Protein AF-A0A2M7ENK8-F1 (afdb_monomer)

Mean predicted aligned error: 13.29 Å

Structure (mmCIF, N/CA/C/O backbone):
data_AF-A0A2M7ENK8-F1
#
_entry.id   AF-A0A2M7ENK8-F1
#
loop_
_atom_site.group_PDB
_atom_site.id
_atom_site.type_symbol
_atom_site.label_atom_id
_atom_site.label_alt_id
_atom_site.label_comp_id
_atom_site.label_asym_id
_atom_site.label_entity_id
_atom_site.label_seq_id
_atom_site.pdbx_PDB_ins_code
_atom_site.Cartn_x
_atom_site.Cartn_y
_atom_site.Cartn_z
_atom_site.occupancy
_atom_site.B_iso_or_equiv
_atom_site.auth_seq_id
_atom_site.auth_comp_id
_atom_site.auth_asym_id
_atom_site.auth_atom_id
_atom_site.pdbx_PDB_model_num
ATOM 1 N N . MET A 1 1 ? 17.738 -0.113 -24.493 1.00 56.66 1 MET A N 1
ATOM 2 C CA . MET A 1 1 ? 18.016 -0.999 -23.338 1.00 56.66 1 MET A CA 1
ATOM 3 C C . MET A 1 1 ? 18.198 -0.232 -22.024 1.00 56.66 1 MET A C 1
ATOM 5 O O . MET A 1 1 ? 17.537 -0.600 -21.067 1.00 56.66 1 MET A O 1
ATOM 9 N N . LEU A 1 2 ? 18.975 0.863 -21.966 1.00 56.16 2 LEU A N 1
ATOM 10 C CA . LEU A 1 2 ? 19.188 1.661 -20.735 1.00 56.16 2 LEU A CA 1
ATOM 11 C C . LEU A 1 2 ? 17.908 2.122 -20.008 1.00 56.16 2 LEU A C 1
ATOM 13 O O . LEU A 1 2 ? 17.824 2.022 -18.791 1.00 56.16 2 LEU A O 1
ATOM 17 N N . ARG A 1 3 ? 16.882 2.565 -20.744 1.00 50.62 3 ARG A N 1
ATOM 18 C CA . ARG A 1 3 ? 15.622 3.058 -20.158 1.00 50.62 3 ARG A CA 1
ATOM 19 C C . ARG A 1 3 ? 14.848 1.995 -19.364 1.00 50.62 3 ARG A C 1
ATOM 21 O O . ARG A 1 3 ? 14.146 2.339 -18.429 1.00 50.62 3 ARG A O 1
ATOM 28 N N . MET A 1 4 ? 14.990 0.717 -19.720 1.00 50.28 4 MET A N 1
ATOM 29 C CA . MET A 1 4 ? 14.330 -0.387 -19.011 1.00 50.28 4 MET A CA 1
ATOM 30 C C . MET A 1 4 ? 15.059 -0.739 -17.712 1.00 50.28 4 MET A C 1
ATOM 32 O O . MET A 1 4 ? 14.409 -1.007 -16.713 1.00 50.28 4 MET A O 1
ATOM 36 N N . ALA A 1 5 ? 16.394 -0.679 -17.695 1.00 57.97 5 ALA A N 1
ATOM 37 C CA . ALA A 1 5 ? 17.185 -0.951 -16.493 1.00 57.97 5 ALA A CA 1
ATOM 38 C C . ALA A 1 5 ? 16.967 0.104 -15.393 1.00 57.97 5 ALA A C 1
ATOM 40 O O . ALA A 1 5 ? 16.882 -0.252 -14.222 1.00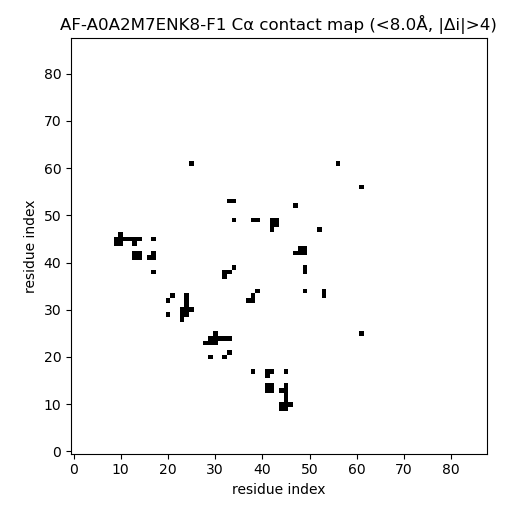 57.97 5 ALA A O 1
ATOM 41 N N . VAL A 1 6 ? 16.810 1.381 -15.769 1.00 62.53 6 VAL A N 1
ATOM 42 C CA . VAL A 1 6 ? 16.481 2.466 -14.824 1.00 62.53 6 VAL A CA 1
ATOM 43 C C . VAL A 1 6 ? 15.107 2.240 -14.189 1.00 62.53 6 VAL A C 1
ATOM 45 O O . VAL A 1 6 ? 14.994 2.248 -12.970 1.00 62.53 6 VAL A O 1
ATOM 48 N N . LEU A 1 7 ? 14.092 1.915 -14.998 1.00 61.31 7 LEU A N 1
ATOM 49 C CA . LEU A 1 7 ? 12.740 1.625 -14.503 1.00 61.31 7 LEU A CA 1
ATOM 50 C C . LEU A 1 7 ? 12.681 0.362 -13.624 1.00 61.31 7 LEU A C 1
ATOM 52 O O . LEU A 1 7 ? 11.863 0.284 -12.711 1.00 61.31 7 LEU A O 1
ATOM 56 N N . VAL A 1 8 ? 13.538 -0.632 -13.882 1.00 64.12 8 VAL A N 1
ATOM 57 C CA . VAL A 1 8 ? 13.677 -1.827 -13.030 1.00 64.12 8 VAL A CA 1
ATOM 58 C C . VAL A 1 8 ? 14.334 -1.476 -11.691 1.00 64.12 8 VAL A C 1
ATOM 60 O O . VAL A 1 8 ? 13.882 -1.960 -10.656 1.00 64.12 8 VAL A O 1
ATOM 63 N N . GLY A 1 9 ? 15.353 -0.611 -11.694 1.00 73.88 9 GLY A N 1
ATOM 64 C CA . GLY A 1 9 ? 16.004 -0.134 -10.471 1.00 73.88 9 GLY A CA 1
ATOM 65 C C . GLY A 1 9 ? 15.074 0.703 -9.590 1.00 73.88 9 GLY A C 1
ATOM 66 O O . GLY A 1 9 ? 15.000 0.473 -8.388 1.00 73.88 9 GLY A O 1
ATOM 67 N N . GLU A 1 10 ? 14.308 1.617 -10.188 1.00 80.00 10 GLU A N 1
ATOM 68 C CA . GLU A 1 10 ? 13.336 2.447 -9.465 1.00 80.00 10 GLU A CA 1
ATOM 69 C C . GLU A 1 10 ? 12.233 1.597 -8.827 1.00 80.00 10 GLU A C 1
ATOM 71 O O . GLU A 1 10 ? 11.973 1.729 -7.633 1.00 80.00 10 GLU A O 1
ATOM 76 N N . LYS A 1 11 ? 11.640 0.653 -9.572 1.00 86.00 11 LYS A N 1
ATOM 77 C CA . LYS A 1 11 ? 10.639 -0.270 -9.012 1.00 86.00 11 LYS A CA 1
ATOM 78 C C . LYS A 1 11 ? 11.186 -1.110 -7.860 1.00 86.00 11 LYS A C 1
ATOM 80 O O . LYS A 1 11 ? 10.461 -1.364 -6.906 1.00 86.00 11 LYS A O 1
ATOM 85 N N . ALA A 1 12 ? 12.448 -1.535 -7.932 1.00 86.50 12 ALA A N 1
ATOM 86 C CA . ALA A 1 12 ? 13.074 -2.308 -6.862 1.00 86.50 12 ALA A CA 1
ATOM 87 C C . ALA A 1 12 ? 13.234 -1.489 -5.571 1.00 86.50 12 ALA A C 1
ATOM 89 O O . ALA A 1 12 ? 13.002 -2.018 -4.486 1.00 86.50 12 ALA A O 1
ATOM 90 N N . ILE A 1 13 ? 13.576 -0.201 -5.684 1.00 89.50 13 ILE A N 1
ATOM 91 C CA . ILE A 1 13 ? 13.666 0.711 -4.533 1.00 89.50 13 ILE A CA 1
ATOM 92 C C . ILE A 1 13 ? 12.293 0.871 -3.882 1.00 89.50 13 ILE A C 1
ATOM 94 O O . ILE A 1 13 ? 12.162 0.675 -2.677 1.00 89.50 13 ILE A O 1
ATOM 98 N N . TRP A 1 14 ? 11.257 1.143 -4.676 1.00 90.81 14 TRP A N 1
ATOM 99 C CA . TRP A 1 14 ? 9.896 1.280 -4.154 1.00 90.81 14 TRP A CA 1
ATOM 100 C C . TRP A 1 14 ? 9.330 -0.034 -3.610 1.00 90.81 14 TRP A C 1
ATOM 102 O O . TRP A 1 14 ? 8.571 -0.025 -2.648 1.00 90.81 14 TRP A O 1
ATOM 112 N N . GLY A 1 15 ? 9.742 -1.179 -4.159 1.00 89.56 15 GLY A N 1
ATOM 113 C CA . GLY A 1 15 ? 9.440 -2.488 -3.585 1.00 89.56 15 GLY A CA 1
ATOM 114 C C . GLY A 1 15 ? 10.099 -2.709 -2.218 1.00 89.56 15 GLY A C 1
ATOM 115 O O . GLY A 1 15 ? 9.485 -3.301 -1.335 1.00 89.56 15 GLY A O 1
ATOM 116 N N . ALA A 1 16 ? 11.323 -2.218 -2.012 1.00 87.38 16 ALA A N 1
ATOM 117 C CA . ALA A 1 16 ? 11.976 -2.268 -0.705 1.00 87.38 16 ALA A CA 1
ATOM 118 C C . ALA A 1 16 ? 11.284 -1.345 0.310 1.00 87.38 16 ALA A C 1
ATOM 120 O O . ALA A 1 16 ? 11.028 -1.766 1.435 1.00 87.38 16 ALA A O 1
ATOM 121 N N . ASP A 1 17 ? 10.923 -0.130 -0.106 1.00 88.06 17 ASP A N 1
ATOM 122 C CA . ASP A 1 17 ? 10.175 0.824 0.719 1.00 88.06 17 ASP A CA 1
ATOM 123 C C . ASP A 1 17 ? 8.800 0.268 1.130 1.00 88.06 17 ASP A C 1
ATOM 125 O O . ASP A 1 17 ? 8.434 0.286 2.305 1.00 88.06 17 ASP A O 1
ATOM 129 N N . PHE A 1 18 ? 8.098 -0.372 0.187 1.00 90.81 18 PHE A N 1
ATOM 130 C CA . PHE A 1 18 ? 6.862 -1.103 0.461 1.00 90.81 18 PHE A CA 1
ATOM 131 C C . PHE A 1 18 ? 7.041 -2.165 1.557 1.00 90.81 18 PHE A C 1
ATOM 133 O O . PHE A 1 18 ? 6.221 -2.262 2.471 1.00 90.81 18 PHE A O 1
ATOM 140 N N . LEU A 1 19 ? 8.110 -2.966 1.484 1.00 88.69 19 LEU A N 1
ATOM 141 C CA . LEU A 1 19 ? 8.391 -4.006 2.477 1.00 88.69 19 LEU A CA 1
ATOM 142 C C . LEU A 1 19 ? 8.699 -3.420 3.861 1.00 88.69 19 LEU A C 1
ATOM 144 O O . LEU A 1 19 ? 8.293 -4.013 4.862 1.00 88.69 19 LEU A O 1
ATOM 148 N N . CYS A 1 20 ? 9.381 -2.274 3.924 1.00 89.12 20 CYS A N 1
ATOM 149 C CA . CYS A 1 20 ? 9.638 -1.558 5.173 1.00 89.12 20 CYS A CA 1
ATOM 150 C C . CYS A 1 20 ? 8.333 -1.070 5.812 1.00 89.12 20 CYS A C 1
ATOM 152 O O . CYS A 1 20 ? 8.047 -1.438 6.950 1.00 89.12 20 CYS A O 1
ATOM 154 N N . GLY A 1 21 ? 7.499 -0.338 5.066 1.00 86.31 21 GLY A N 1
ATOM 155 C CA . GLY A 1 21 ? 6.212 0.136 5.581 1.00 86.31 21 GLY A CA 1
ATOM 156 C C . GLY A 1 21 ? 5.299 -1.019 6.007 1.00 86.31 21 GLY A C 1
ATOM 157 O O . GLY A 1 21 ? 4.694 -0.984 7.077 1.00 86.31 21 GLY A O 1
ATOM 158 N N . TRP A 1 22 ? 5.287 -2.118 5.243 1.00 85.88 22 TRP A N 1
ATOM 159 C CA . TRP A 1 22 ? 4.535 -3.321 5.607 1.00 85.88 22 TRP A CA 1
ATOM 160 C C . TRP A 1 22 ? 5.027 -3.935 6.923 1.00 85.88 22 TRP A C 1
ATOM 162 O O . TRP A 1 22 ? 4.222 -4.360 7.757 1.00 85.88 22 TRP A O 1
ATOM 172 N N . HIS A 1 23 ? 6.345 -3.984 7.126 1.00 84.88 23 HIS A N 1
ATOM 173 C CA . HIS A 1 23 ? 6.955 -4.456 8.366 1.00 84.88 23 HIS A CA 1
ATOM 174 C C . HIS A 1 23 ? 6.591 -3.562 9.561 1.00 84.88 23 HIS A C 1
ATOM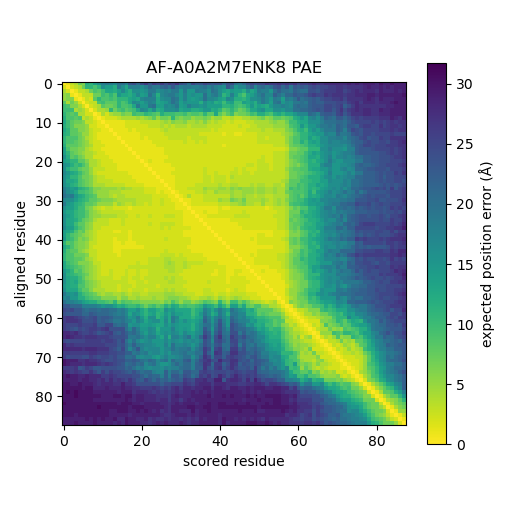 176 O O . HIS A 1 23 ? 6.268 -4.067 10.639 1.00 84.88 23 HIS A O 1
ATOM 182 N N . ASP A 1 24 ? 6.576 -2.246 9.372 1.00 84.62 24 ASP A N 1
ATOM 183 C CA . ASP A 1 24 ? 6.241 -1.281 10.419 1.00 84.62 24 ASP A CA 1
ATOM 184 C C . ASP A 1 24 ? 4.761 -1.343 10.806 1.00 84.62 24 ASP A C 1
ATOM 186 O O . ASP A 1 24 ? 4.436 -1.397 11.999 1.00 84.62 24 ASP A O 1
ATOM 190 N N . THR A 1 25 ? 3.852 -1.460 9.833 1.00 84.50 25 THR A N 1
ATOM 191 C CA . THR A 1 25 ? 2.432 -1.738 10.099 1.00 84.50 25 THR A CA 1
ATOM 192 C C . THR A 1 25 ? 2.262 -3.064 10.838 1.00 84.50 25 THR A C 1
ATOM 194 O O . THR A 1 25 ? 1.544 -3.135 11.839 1.00 84.50 25 THR A O 1
ATOM 197 N N . ALA A 1 26 ? 2.970 -4.113 10.411 1.00 81.06 26 ALA A N 1
ATOM 198 C CA . ALA A 1 26 ? 2.955 -5.421 11.059 1.00 81.06 26 ALA A CA 1
ATOM 199 C C . ALA A 1 26 ? 3.419 -5.361 12.532 1.00 81.06 26 ALA A C 1
ATOM 201 O O . ALA A 1 26 ? 2.849 -6.009 13.416 1.00 81.06 26 ALA A O 1
ATOM 202 N N . ASN A 1 27 ? 4.407 -4.533 12.852 1.00 81.12 27 ASN A N 1
ATOM 203 C CA . ASN A 1 27 ? 4.849 -4.341 14.234 1.00 81.12 27 ASN A CA 1
ATOM 204 C C . ASN A 1 27 ? 3.979 -3.341 15.016 1.00 81.12 27 ASN A C 1
ATOM 206 O O . ASN A 1 27 ? 4.061 -3.266 16.244 1.00 81.12 27 ASN A O 1
ATOM 210 N N . GLY A 1 28 ? 3.057 -2.649 14.344 1.00 80.06 28 GLY A N 1
ATOM 211 C CA . GLY A 1 28 ? 2.205 -1.610 14.922 1.00 80.06 28 GLY A CA 1
ATOM 212 C C . GLY A 1 28 ? 2.953 -0.314 15.220 1.00 80.06 28 GLY A C 1
ATOM 213 O O . GLY A 1 28 ? 2.528 0.418 16.109 1.00 80.06 28 GLY A O 1
ATOM 214 N N . VAL A 1 29 ? 4.058 -0.068 14.514 1.00 85.38 29 VAL A N 1
ATOM 215 C CA . VAL A 1 29 ? 4.783 1.208 14.514 1.00 85.38 29 VAL A CA 1
ATOM 216 C C . VAL A 1 29 ? 3.975 2.241 13.735 1.00 85.38 29 VAL A C 1
ATOM 218 O O . VAL A 1 29 ? 3.722 3.323 14.253 1.00 85.38 29 VAL A O 1
ATOM 221 N N . ASP A 1 30 ? 3.482 1.855 12.554 1.00 82.75 30 ASP A N 1
ATOM 222 C CA . ASP A 1 30 ? 2.547 2.658 11.766 1.00 82.75 30 ASP A CA 1
ATOM 223 C C . ASP A 1 30 ? 1.344 1.819 11.291 1.00 82.75 30 ASP A C 1
ATOM 225 O O . ASP A 1 30 ? 1.295 1.331 10.156 1.00 82.75 30 ASP A O 1
ATOM 229 N N . PRO A 1 31 ? 0.363 1.577 12.178 1.00 78.62 31 PRO A N 1
ATOM 230 C CA . PRO A 1 31 ? -0.818 0.789 11.846 1.00 78.62 31 PRO A CA 1
ATOM 231 C C . PRO A 1 31 ? -1.794 1.519 10.907 1.00 78.62 31 PRO A C 1
ATOM 233 O O . PRO A 1 31 ? -2.705 0.874 10.396 1.00 78.62 31 PRO A O 1
ATOM 236 N N . GLY A 1 32 ? -1.640 2.835 10.708 1.00 84.38 32 GLY A N 1
ATOM 237 C CA . GLY A 1 32 ? -2.500 3.650 9.842 1.00 84.38 32 GLY A CA 1
ATOM 238 C C . GLY A 1 32 ? -1.991 3.771 8.407 1.00 84.38 32 GLY A C 1
ATOM 239 O O . GLY A 1 32 ? -2.681 4.338 7.563 1.00 84.38 32 GLY A O 1
ATOM 240 N N . TRP A 1 33 ? -0.799 3.243 8.130 1.00 88.38 33 TRP A N 1
ATOM 241 C CA . TRP A 1 33 ? -0.164 3.357 6.826 1.00 88.38 33 TRP A CA 1
ATOM 242 C C . TRP A 1 33 ? -0.928 2.626 5.716 1.00 88.38 33 TRP A C 1
ATOM 244 O O . TRP A 1 33 ? -1.120 3.186 4.638 1.00 88.38 33 TRP A O 1
ATOM 254 N N . ILE A 1 34 ? -1.414 1.402 5.958 1.00 88.69 34 ILE A N 1
ATOM 255 C CA . ILE A 1 34 ? -2.187 0.640 4.962 1.00 88.69 34 ILE A CA 1
ATOM 256 C C . ILE A 1 34 ? -3.506 1.360 4.660 1.00 88.69 34 ILE A C 1
ATOM 258 O O . ILE A 1 34 ? -4.312 1.601 5.556 1.00 88.69 34 ILE A O 1
ATOM 262 N N . GLY A 1 35 ? -3.727 1.677 3.381 1.00 85.62 35 GLY A N 1
ATOM 263 C CA . GLY A 1 35 ? -4.880 2.456 2.911 1.00 85.62 35 GLY A CA 1
ATOM 264 C C . GLY A 1 35 ? -4.683 3.979 2.943 1.00 85.62 35 GLY A C 1
ATOM 265 O O . GLY A 1 35 ? -5.586 4.714 2.552 1.00 85.62 35 GLY A O 1
ATOM 266 N N . SER A 1 36 ? -3.518 4.469 3.380 1.00 90.81 36 SER A N 1
ATOM 267 C CA . SER A 1 36 ? -3.153 5.888 3.278 1.00 90.81 36 SER A CA 1
ATOM 268 C C . SER A 1 36 ? -2.772 6.296 1.846 1.00 90.81 36 SER A C 1
ATOM 270 O O . SER A 1 36 ? -2.461 5.458 0.995 1.00 90.81 36 SER A O 1
ATOM 272 N N . GLU A 1 37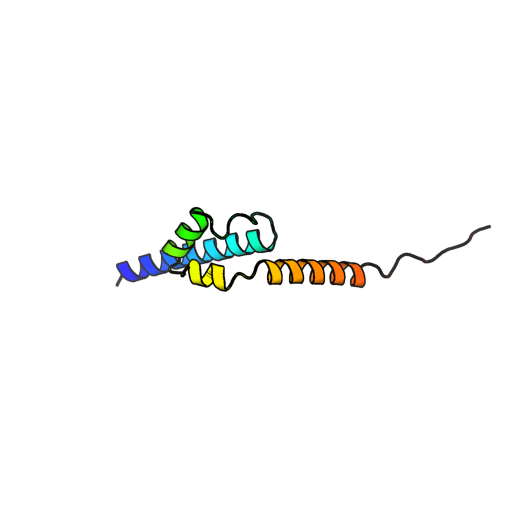 ? -2.745 7.605 1.576 1.00 92.38 37 GLU A N 1
ATOM 273 C CA . GLU A 1 37 ? -2.273 8.151 0.294 1.00 92.38 37 GLU A CA 1
ATOM 274 C C . GLU A 1 37 ? -0.816 7.754 -0.009 1.00 92.38 37 GLU A C 1
ATOM 276 O O . GLU A 1 37 ? -0.489 7.400 -1.149 1.00 92.38 37 GLU A O 1
ATOM 281 N N . ASP A 1 38 ? 0.039 7.736 1.016 1.00 89.06 38 ASP A N 1
ATOM 282 C CA . ASP A 1 38 ? 1.442 7.332 0.903 1.00 89.06 38 ASP A CA 1
ATOM 283 C C . ASP A 1 38 ? 1.558 5.860 0.499 1.00 89.06 38 ASP A C 1
ATOM 285 O O . ASP A 1 38 ? 2.284 5.525 -0.438 1.00 89.06 38 ASP A O 1
ATOM 289 N N . PHE A 1 39 ? 0.766 4.981 1.116 1.00 92.62 39 PHE A N 1
ATOM 290 C CA . PHE A 1 39 ? 0.691 3.570 0.736 1.00 92.62 39 PHE A CA 1
ATOM 291 C C . PHE A 1 39 ? 0.279 3.381 -0.732 1.00 92.62 39 PHE A C 1
ATOM 293 O O . PHE A 1 39 ? 0.926 2.625 -1.466 1.00 92.62 39 PHE A O 1
ATOM 300 N N . HIS A 1 40 ? -0.755 4.090 -1.198 1.00 93.50 40 HIS A N 1
ATOM 301 C CA . HIS A 1 40 ? -1.184 4.020 -2.600 1.00 93.50 40 HIS A CA 1
ATOM 302 C C . HIS A 1 40 ? -0.101 4.533 -3.560 1.00 93.50 40 HIS A C 1
ATOM 304 O O . HIS A 1 40 ? 0.064 4.002 -4.664 1.00 93.50 40 HIS A O 1
ATOM 310 N N . THR A 1 41 ? 0.653 5.550 -3.144 1.00 93.00 41 THR A N 1
ATOM 311 C CA . THR A 1 41 ? 1.769 6.107 -3.913 1.00 93.00 41 THR A CA 1
ATOM 312 C C . THR A 1 41 ? 2.921 5.109 -4.020 1.00 93.00 41 THR A C 1
ATOM 314 O O . THR A 1 41 ? 3.374 4.827 -5.131 1.00 93.00 41 THR A O 1
ATOM 317 N N . VAL A 1 42 ? 3.332 4.499 -2.906 1.00 91.94 42 VAL A N 1
ATOM 318 C CA . VAL A 1 42 ? 4.386 3.475 -2.873 1.00 91.94 42 VAL A CA 1
ATOM 319 C C . VAL A 1 42 ? 3.991 2.248 -3.698 1.00 91.94 42 VAL A C 1
ATOM 321 O O . VAL A 1 42 ? 4.784 1.795 -4.522 1.00 91.94 42 VAL A O 1
ATOM 324 N N . CYS A 1 43 ? 2.752 1.756 -3.581 1.00 92.94 43 CYS A N 1
ATOM 325 C CA . CYS A 1 43 ? 2.263 0.632 -4.390 1.00 92.94 43 CYS A CA 1
ATOM 326 C C . CYS A 1 43 ? 2.342 0.935 -5.892 1.00 92.94 43 CYS A C 1
ATOM 328 O O . CYS A 1 43 ? 2.891 0.146 -6.665 1.00 92.94 43 CYS A O 1
ATOM 330 N N . ARG A 1 44 ? 1.879 2.120 -6.313 1.00 93.56 44 ARG A N 1
ATOM 331 C CA . ARG A 1 44 ? 1.937 2.552 -7.717 1.00 93.56 44 ARG A CA 1
ATOM 332 C C . ARG A 1 44 ? 3.370 2.575 -8.247 1.00 93.56 44 ARG A C 1
ATOM 334 O O . ARG A 1 44 ? 3.618 2.109 -9.359 1.00 93.56 44 ARG A O 1
ATOM 341 N N . LEU A 1 45 ? 4.303 3.109 -7.462 1.00 90.38 45 LEU A N 1
ATOM 342 C CA . LEU A 1 45 ? 5.709 3.243 -7.845 1.00 90.38 45 LEU A CA 1
ATOM 343 C C . LEU A 1 45 ? 6.454 1.898 -7.825 1.00 90.38 45 LEU A C 1
ATOM 345 O O . LEU A 1 45 ? 7.296 1.650 -8.688 1.00 90.38 45 LEU A O 1
ATOM 349 N N . ALA A 1 46 ? 6.086 0.997 -6.914 1.00 90.75 46 ALA A N 1
ATOM 350 C CA . ALA A 1 46 ? 6.575 -0.379 -6.863 1.00 90.75 46 ALA A CA 1
ATOM 351 C C . ALA A 1 46 ? 5.976 -1.270 -7.971 1.00 90.75 46 ALA A C 1
ATOM 353 O O . ALA A 1 46 ? 6.502 -2.344 -8.263 1.00 90.75 46 ALA A O 1
ATOM 354 N N . GLY A 1 47 ? 4.889 -0.834 -8.619 1.00 90.00 47 GLY A N 1
ATOM 355 C CA . GLY A 1 47 ? 4.137 -1.650 -9.573 1.00 90.00 47 GLY A CA 1
ATOM 356 C C . GLY A 1 47 ? 3.329 -2.762 -8.899 1.00 90.00 47 GLY A C 1
ATOM 357 O O . GLY A 1 47 ? 3.146 -3.824 -9.491 1.00 90.00 47 GLY A O 1
ATOM 358 N N . VAL A 1 48 ? 2.887 -2.517 -7.667 1.00 90.31 48 VAL A N 1
ATOM 359 C CA . VAL A 1 48 ? 2.051 -3.396 -6.850 1.00 90.31 48 VAL A CA 1
ATOM 360 C C . VAL A 1 48 ? 0.616 -2.8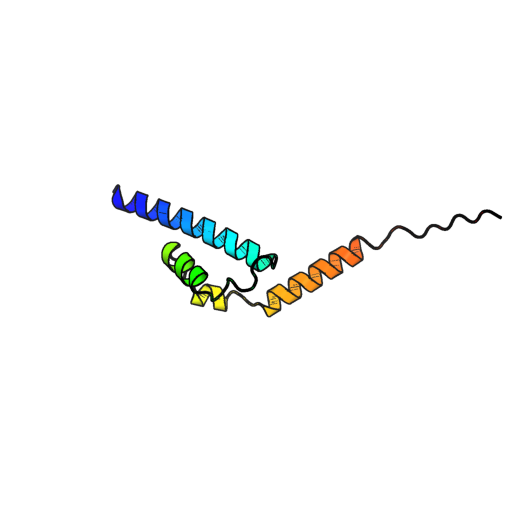71 -6.872 1.00 90.31 48 VAL A C 1
ATOM 362 O O . VAL A 1 48 ? 0.382 -1.663 -6.843 1.00 90.31 48 VAL A O 1
ATOM 365 N N . ASP A 1 49 ? -0.350 -3.782 -6.929 1.00 92.12 49 ASP A N 1
ATOM 366 C CA . ASP A 1 49 ? -1.767 -3.442 -6.834 1.00 92.12 49 ASP A CA 1
ATOM 367 C C . ASP A 1 49 ? -2.146 -3.202 -5.365 1.00 92.12 49 ASP A C 1
ATOM 369 O O . ASP A 1 49 ? -2.110 -4.118 -4.541 1.00 92.12 49 ASP A O 1
ATOM 373 N N . ALA A 1 50 ? -2.475 -1.951 -5.045 1.00 89.50 50 ALA A N 1
ATOM 374 C CA . ALA A 1 50 ? -2.821 -1.525 -3.696 1.00 89.50 50 ALA A CA 1
ATOM 375 C C . ALA A 1 50 ? -4.094 -2.210 -3.177 1.00 89.50 50 ALA A C 1
ATOM 377 O O . ALA A 1 50 ? -4.129 -2.611 -2.015 1.00 89.50 50 ALA A O 1
ATOM 378 N N . ASP A 1 51 ? -5.104 -2.391 -4.030 1.00 88.62 51 ASP A N 1
ATOM 379 C CA . ASP A 1 51 ? -6.382 -2.987 -3.637 1.00 88.62 51 ASP A CA 1
ATOM 380 C C . ASP A 1 51 ? -6.202 -4.485 -3.385 1.00 88.62 51 ASP A C 1
ATOM 382 O O . ASP A 1 51 ? -6.656 -5.003 -2.368 1.00 88.62 51 ASP A O 1
ATOM 386 N N . ALA A 1 52 ? -5.423 -5.170 -4.230 1.00 87.94 52 ALA A N 1
ATOM 387 C CA . ALA A 1 52 ? -5.066 -6.571 -4.003 1.00 87.94 52 ALA A CA 1
ATOM 388 C C . ALA A 1 52 ? -4.258 -6.767 -2.707 1.00 87.94 52 ALA A C 1
ATOM 390 O O . ALA A 1 52 ? -4.412 -7.778 -2.017 1.00 87.94 52 ALA A O 1
ATOM 391 N N . VAL A 1 53 ? -3.391 -5.808 -2.364 1.00 86.88 53 VAL A N 1
ATOM 392 C CA . VAL A 1 53 ? -2.650 -5.818 -1.098 1.00 86.88 53 VAL A CA 1
ATOM 393 C C . VAL A 1 53 ? -3.585 -5.594 0.085 1.00 86.88 53 VAL A C 1
ATOM 395 O O . VAL A 1 53 ? -3.449 -6.313 1.070 1.00 86.88 53 VAL A O 1
ATOM 398 N N . ILE A 1 54 ? -4.530 -4.654 -0.001 1.00 86.00 54 ILE A N 1
ATOM 399 C CA . ILE A 1 54 ? -5.536 -4.406 1.041 1.00 86.00 54 ILE A CA 1
ATOM 400 C C . ILE A 1 54 ? -6.426 -5.640 1.231 1.00 86.00 54 ILE A C 1
ATOM 402 O O . ILE A 1 54 ? -6.606 -6.082 2.360 1.00 86.00 54 ILE A O 1
ATOM 406 N N . ASP A 1 55 ? -6.907 -6.255 0.151 1.00 81.31 55 ASP A N 1
ATOM 407 C CA . ASP A 1 55 ? -7.725 -7.473 0.204 1.00 81.31 55 ASP A CA 1
ATOM 408 C C . ASP A 1 55 ? -6.959 -8.658 0.814 1.00 81.31 55 ASP A C 1
ATOM 410 O O . ASP A 1 55 ? -7.506 -9.454 1.588 1.00 81.31 55 ASP A O 1
ATOM 414 N N . ALA A 1 56 ? -5.666 -8.782 0.496 1.00 80.31 56 ALA A N 1
ATOM 415 C CA . ALA A 1 56 ? -4.783 -9.769 1.113 1.00 80.31 56 ALA A CA 1
ATOM 416 C C . ALA A 1 56 ? -4.450 -9.420 2.575 1.00 80.31 56 ALA A C 1
ATOM 418 O O . ALA A 1 56 ? -4.194 -10.314 3.395 1.00 80.31 56 ALA A O 1
ATOM 419 N N . HIS A 1 57 ? -4.450 -8.132 2.915 1.00 72.19 57 HIS A N 1
ATOM 420 C CA . HIS A 1 57 ? -4.234 -7.632 4.258 1.00 72.19 57 HIS A CA 1
ATOM 421 C C . HIS A 1 57 ? -5.496 -7.868 5.091 1.00 72.19 57 HIS A C 1
ATOM 423 O O . HIS A 1 57 ? -6.411 -7.061 5.132 1.00 72.19 57 HIS A O 1
ATOM 429 N N . GLN A 1 58 ? -5.547 -8.998 5.797 1.00 66.50 58 GLN A N 1
ATOM 430 C CA . GLN A 1 58 ? -6.607 -9.278 6.768 1.00 66.50 58 GLN A CA 1
ATOM 431 C C . GLN A 1 58 ? -6.213 -8.750 8.162 1.00 66.50 58 GLN A C 1
ATOM 433 O O . GLN A 1 58 ? -5.549 -9.485 8.913 1.00 66.50 58 GLN A O 1
ATOM 438 N N . PRO A 1 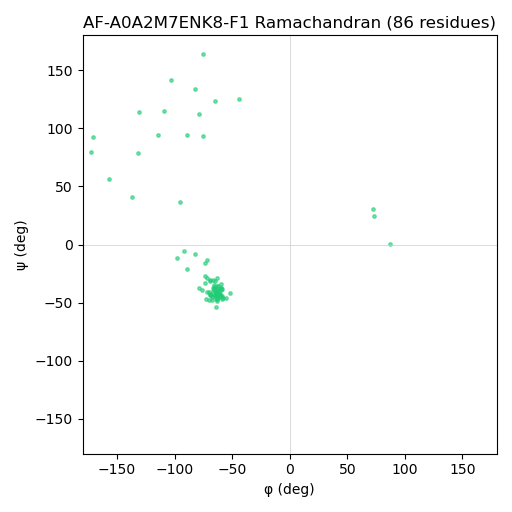59 ? -6.617 -7.527 8.566 1.00 57.72 59 PRO A N 1
ATOM 439 C CA . PRO A 1 59 ? -6.235 -6.945 9.851 1.00 57.72 59 PRO A CA 1
ATOM 440 C C . PRO A 1 59 ? -6.691 -7.808 11.038 1.00 57.72 59 PRO A C 1
ATOM 442 O O . PRO A 1 59 ? -5.947 -7.961 12.007 1.00 57.72 59 PRO A O 1
ATOM 445 N N . GLU A 1 60 ? -7.840 -8.493 10.962 1.00 54.59 60 GLU A N 1
ATOM 446 C CA . GLU A 1 60 ? -8.311 -9.405 12.016 1.00 54.59 60 GLU A CA 1
ATOM 447 C C . GLU A 1 60 ? -7.468 -10.678 12.136 1.00 54.59 60 GLU A C 1
ATOM 449 O O . GLU A 1 60 ? -7.382 -11.263 13.221 1.00 54.59 60 GLU A O 1
ATOM 454 N N . ARG A 1 61 ? -6.882 -11.159 11.035 1.00 53.59 61 ARG A N 1
ATOM 455 C CA . ARG A 1 61 ? -5.995 -12.333 11.033 1.00 53.59 61 ARG A CA 1
ATOM 456 C C . ARG A 1 61 ? -4.625 -11.953 11.584 1.00 53.59 61 ARG A C 1
ATOM 458 O O . ARG A 1 61 ? -4.063 -12.692 12.393 1.00 53.59 61 ARG A O 1
ATOM 465 N N . PHE A 1 62 ? -4.151 -10.764 11.230 1.00 52.78 62 PHE A N 1
ATOM 466 C CA . PHE A 1 62 ? -2.896 -10.206 11.708 1.00 52.78 62 PHE A CA 1
ATOM 467 C C . PHE A 1 62 ? -2.947 -9.866 13.215 1.00 52.78 62 PHE A C 1
ATOM 469 O O . PHE A 1 62 ? -2.090 -10.292 13.996 1.00 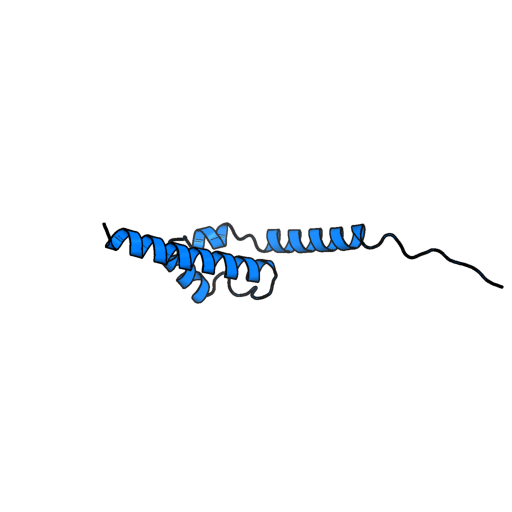52.78 62 PHE A O 1
ATOM 476 N N . MET A 1 63 ? -4.029 -9.227 13.675 1.00 50.94 63 MET A N 1
ATOM 477 C CA . MET A 1 63 ? -4.302 -8.967 15.097 1.00 50.94 63 MET A CA 1
ATOM 478 C C . MET A 1 63 ? -4.445 -10.264 15.915 1.00 50.94 63 MET A C 1
ATOM 480 O O . MET A 1 63 ? -3.927 -10.357 17.034 1.00 50.94 63 MET A O 1
ATOM 484 N N . ARG A 1 64 ? -5.107 -11.299 15.366 1.00 52.62 64 ARG A N 1
ATOM 485 C CA . ARG A 1 64 ? -5.208 -12.626 16.007 1.00 52.62 64 ARG A CA 1
ATOM 486 C C . ARG A 1 64 ? -3.851 -13.323 16.118 1.00 52.62 64 ARG A C 1
ATOM 488 O O . ARG A 1 64 ? -3.562 -13.873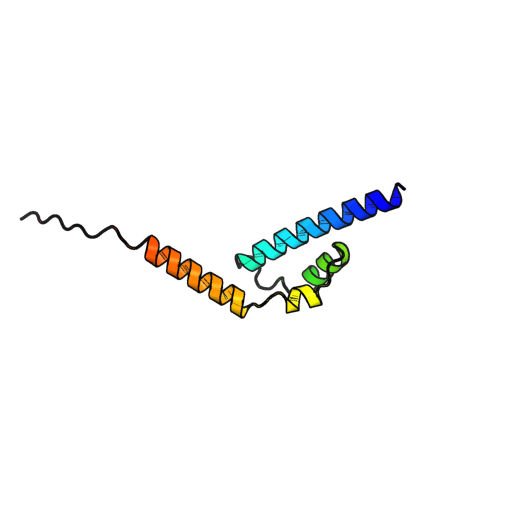 17.180 1.00 52.62 64 ARG A O 1
ATOM 495 N N . MET A 1 65 ? -3.000 -13.251 15.092 1.00 50.81 65 MET A N 1
ATOM 496 C CA . MET A 1 65 ? -1.632 -13.785 15.146 1.00 50.81 65 MET A CA 1
ATOM 497 C C . MET A 1 65 ? -0.767 -13.065 16.188 1.00 50.81 65 MET A C 1
ATOM 499 O O . MET A 1 65 ? -0.085 -13.739 16.955 1.00 50.81 65 MET A O 1
ATOM 503 N N . ARG A 1 66 ? -0.850 -11.731 16.313 1.00 51.72 66 ARG A N 1
ATOM 504 C CA . ARG A 1 66 ? -0.163 -10.980 17.386 1.00 51.72 66 ARG A CA 1
ATOM 505 C C . ARG A 1 66 ? -0.624 -11.395 18.782 1.00 51.72 66 ARG A C 1
ATOM 507 O O . ARG A 1 66 ? 0.214 -11.576 19.667 1.00 51.72 66 ARG A O 1
ATOM 514 N N . ARG A 1 67 ? -1.934 -11.572 19.006 1.00 49.03 67 ARG A N 1
ATOM 515 C CA . ARG A 1 67 ? -2.455 -12.080 20.291 1.00 49.03 67 ARG A CA 1
ATOM 516 C C . ARG A 1 67 ? -1.959 -13.494 20.573 1.00 49.03 67 ARG A C 1
ATOM 518 O O . ARG A 1 67 ? -1.486 -13.735 21.673 1.00 49.03 67 ARG A O 1
ATOM 525 N N . ALA A 1 68 ? -1.996 -14.391 19.590 1.00 51.22 68 ALA A N 1
ATOM 526 C CA . ALA A 1 68 ? -1.511 -15.762 19.737 1.00 51.22 68 ALA A CA 1
ATOM 527 C C . ALA A 1 68 ? 0.003 -15.826 20.006 1.00 51.22 68 ALA A C 1
ATOM 529 O O . ALA A 1 68 ? 0.424 -16.527 20.919 1.00 51.22 68 ALA A O 1
ATOM 530 N N . ALA A 1 69 ? 0.815 -15.043 19.290 1.00 49.62 69 ALA A N 1
ATOM 531 C CA . ALA A 1 69 ? 2.263 -14.972 19.486 1.00 49.62 69 ALA A CA 1
ATOM 532 C C . ALA A 1 69 ? 2.640 -14.358 20.846 1.00 49.62 69 ALA A C 1
ATOM 534 O O . ALA A 1 69 ? 3.534 -14.857 21.526 1.00 49.62 69 ALA A O 1
ATOM 535 N N . SER A 1 70 ? 1.929 -13.317 21.292 1.00 50.97 70 SER A N 1
ATOM 536 C CA . SER A 1 70 ? 2.143 -12.710 22.615 1.00 50.97 70 SER A CA 1
ATOM 537 C C . SER A 1 70 ? 1.610 -13.561 23.776 1.00 50.97 70 SER A C 1
ATOM 539 O O . SER A 1 70 ? 2.165 -13.489 24.874 1.00 50.97 70 SER A O 1
ATOM 541 N N . LEU A 1 71 ? 0.586 -14.396 23.554 1.00 54.56 71 LEU A N 1
ATOM 542 C CA . LEU A 1 71 ? 0.164 -15.445 24.492 1.00 54.56 71 LEU A CA 1
ATOM 543 C C . LEU A 1 71 ? 1.194 -16.573 24.547 1.00 54.56 71 LEU A C 1
ATOM 545 O O . LEU A 1 71 ? 1.620 -16.946 25.631 1.00 54.56 71 LEU A O 1
ATOM 549 N N . PHE A 1 72 ? 1.647 -17.067 23.396 1.00 44.50 72 PHE A N 1
ATOM 550 C CA . PHE A 1 72 ? 2.657 -18.118 23.302 1.00 44.50 72 PHE A CA 1
ATOM 551 C C . PHE A 1 72 ? 3.980 -17.692 23.947 1.00 44.50 72 PHE A C 1
ATOM 553 O O . PHE A 1 72 ? 4.551 -18.442 24.730 1.00 44.50 72 PHE A O 1
ATOM 560 N N . CYS A 1 73 ? 4.439 -16.462 23.709 1.00 41.78 73 CYS A N 1
ATOM 561 C CA . CYS A 1 73 ? 5.650 -15.927 24.331 1.00 41.78 73 CYS A CA 1
ATOM 562 C C . CYS A 1 73 ? 5.499 -15.766 25.857 1.00 41.78 73 CYS A C 1
ATOM 564 O O . CYS A 1 73 ? 6.445 -16.022 26.595 1.00 41.78 73 CYS A O 1
ATOM 566 N N . ARG A 1 74 ? 4.301 -15.418 26.353 1.00 51.22 74 ARG A N 1
ATOM 567 C CA . ARG A 1 74 ? 4.004 -15.391 27.798 1.00 51.22 74 ARG A CA 1
ATOM 568 C C . ARG A 1 74 ? 3.954 -16.785 28.417 1.00 51.22 74 ARG A C 1
ATOM 570 O O . ARG A 1 74 ? 4.511 -16.985 29.488 1.00 51.22 74 ARG A O 1
ATOM 577 N N . LEU A 1 75 ? 3.325 -17.740 27.741 1.00 55.78 75 LEU A N 1
ATOM 578 C CA . LEU A 1 75 ? 3.208 -19.123 28.205 1.00 55.78 75 LEU A CA 1
ATOM 579 C C . LEU A 1 75 ? 4.554 -19.859 28.184 1.00 55.78 75 LEU A C 1
ATOM 581 O O . LEU A 1 75 ? 4.795 -20.707 29.033 1.00 55.78 75 LEU A O 1
ATOM 585 N N . THR A 1 76 ? 5.446 -19.514 27.254 1.00 52.34 76 THR A N 1
ATOM 586 C CA . THR A 1 76 ? 6.781 -20.126 27.143 1.00 52.34 76 THR A CA 1
ATOM 587 C C . THR A 1 76 ? 7.857 -19.423 27.979 1.00 52.34 76 THR A C 1
ATOM 589 O O . THR A 1 76 ? 8.855 -20.055 28.306 1.00 52.34 76 THR A O 1
ATOM 592 N N . ARG A 1 77 ? 7.667 -18.152 28.376 1.00 49.06 77 ARG A N 1
ATOM 593 C CA . ARG A 1 77 ? 8.569 -17.427 29.303 1.00 49.06 77 ARG A CA 1
ATOM 594 C C . ARG A 1 77 ? 8.101 -17.399 30.764 1.00 49.06 77 ARG A C 1
ATOM 596 O O . ARG A 1 77 ? 8.875 -17.009 31.626 1.00 49.06 77 ARG A O 1
ATOM 603 N N . GLY A 1 78 ? 6.866 -17.798 31.063 1.00 50.59 78 GLY A N 1
ATOM 604 C CA . GLY A 1 78 ? 6.265 -17.733 32.403 1.00 50.59 78 GLY A CA 1
ATOM 605 C C . GLY A 1 78 ? 6.370 -19.020 33.223 1.00 50.59 78 GLY A C 1
ATOM 606 O O . GLY A 1 78 ? 5.418 -19.368 33.913 1.00 50.59 78 GLY A O 1
ATOM 607 N N . GLY A 1 79 ? 7.482 -19.751 33.121 1.00 51.88 79 GLY A N 1
ATOM 608 C CA . GLY A 1 79 ? 7.631 -21.075 33.728 1.00 51.88 79 GLY A CA 1
ATOM 609 C C . GLY A 1 79 ? 8.969 -21.311 34.416 1.00 51.88 79 GLY A C 1
ATOM 610 O O . GLY A 1 79 ? 9.525 -22.386 34.243 1.00 51.88 79 GLY A O 1
ATOM 611 N N . SER A 1 80 ? 9.521 -20.336 35.144 1.00 50.91 80 SER A N 1
ATOM 612 C CA . SER A 1 80 ? 10.560 -20.561 36.167 1.00 50.91 80 SER A CA 1
ATOM 613 C C . SER A 1 80 ? 10.794 -19.280 36.958 1.00 50.91 80 SER A C 1
ATOM 615 O O . SER A 1 80 ? 11.585 -18.459 36.529 1.00 50.91 80 SER A O 1
ATOM 617 N N . GLU A 1 81 ? 10.100 -19.109 38.084 1.00 46.75 81 GLU A N 1
ATOM 618 C CA . GLU A 1 81 ? 10.635 -18.438 39.282 1.00 46.75 81 GLU A CA 1
ATOM 619 C C . GLU A 1 81 ? 9.624 -18.588 40.423 1.00 46.75 81 GLU A C 1
ATOM 621 O O . GLU A 1 81 ? 8.794 -17.736 40.720 1.00 46.75 81 GLU 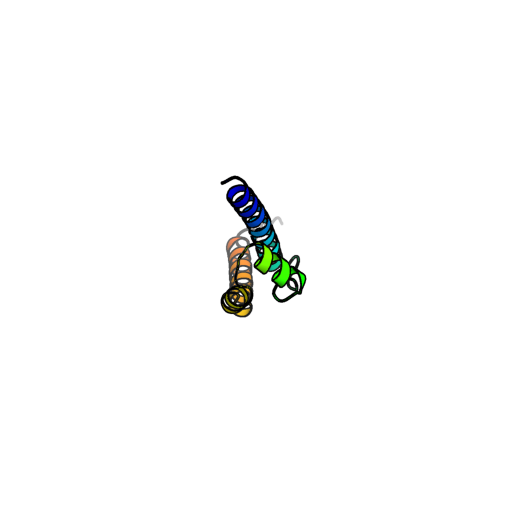A O 1
ATOM 626 N N . GLY A 1 82 ? 9.660 -19.771 41.026 1.00 46.84 82 GLY A N 1
ATOM 627 C CA . GLY A 1 82 ? 8.843 -20.139 42.171 1.00 46.84 82 GLY A CA 1
ATOM 628 C C . GLY A 1 82 ? 9.504 -21.282 42.923 1.00 46.84 82 GLY A C 1
ATOM 629 O O . GLY A 1 82 ? 8.907 -22.340 43.070 1.00 46.84 82 GLY A O 1
ATOM 630 N N . SER A 1 83 ? 10.756 -21.096 43.354 1.00 37.03 83 SER A N 1
ATOM 631 C CA . SER A 1 83 ? 11.384 -21.982 44.336 1.00 37.03 83 SER A CA 1
ATOM 632 C C . SER A 1 83 ? 11.639 -21.202 45.616 1.00 37.03 83 SER A C 1
ATOM 634 O O . SER A 1 83 ? 12.649 -20.522 45.781 1.00 37.03 83 SER A O 1
ATOM 636 N N . LEU A 1 84 ? 10.664 -21.330 46.510 1.00 46.19 84 LEU A N 1
ATOM 637 C CA . LEU A 1 84 ? 10.756 -21.081 47.939 1.00 46.19 84 LEU A CA 1
ATOM 638 C C . LEU A 1 84 ? 12.045 -21.688 48.510 1.00 46.19 84 LEU A C 1
ATOM 640 O O . LEU A 1 84 ? 12.262 -22.894 48.415 1.00 46.19 84 LEU A O 1
ATOM 644 N N . VAL A 1 85 ? 12.856 -20.870 49.176 1.00 43.59 85 VAL A N 1
ATOM 645 C CA . VAL A 1 85 ? 13.755 -21.355 50.226 1.00 43.59 85 VAL A CA 1
ATOM 646 C C . VAL A 1 85 ? 13.195 -20.828 51.545 1.00 43.59 85 VAL A C 1
ATOM 648 O O . VAL A 1 85 ? 13.180 -19.611 51.731 1.00 43.59 85 VAL A O 1
ATOM 651 N N . PRO A 1 86 ? 12.721 -21.685 52.467 1.00 45.22 86 PRO A N 1
ATOM 652 C CA . PRO A 1 86 ? 12.376 -21.242 53.804 1.00 45.22 86 PRO A CA 1
ATOM 653 C C . PRO A 1 86 ? 13.659 -21.178 54.638 1.00 45.22 86 PRO A C 1
ATOM 655 O O . PRO A 1 86 ? 14.471 -22.108 54.636 1.00 45.22 86 PRO A O 1
ATOM 658 N N . LYS A 1 87 ? 13.850 -20.087 55.374 1.00 46.97 87 LYS A N 1
ATOM 659 C CA . LYS A 1 87 ? 14.810 -20.025 56.477 1.00 46.97 87 LYS A CA 1
ATOM 660 C C . LYS A 1 87 ? 14.064 -19.435 57.672 1.00 46.97 87 LYS A C 1
ATOM 662 O O . LYS A 1 87 ? 13.575 -18.312 57.590 1.00 46.97 87 LYS A O 1
ATOM 667 N N . HIS A 1 88 ? 13.905 -20.287 58.684 1.00 50.41 88 HIS A N 1
ATOM 668 C CA . HIS A 1 88 ? 13.497 -19.957 60.047 1.00 50.41 88 HIS A CA 1
ATOM 669 C C . HIS A 1 88 ? 14.435 -18.931 60.683 1.00 50.41 88 HIS A C 1
ATOM 671 O O . HIS A 1 88 ? 15.636 -18.949 60.322 1.00 50.41 88 HIS A O 1
#

Radius of gyration: 21.38 Å; Cα contacts (8 Å, |Δi|>4): 48; chains: 1; bounding box: 28×30×83 Å

Sequence (88 aa):
MLRMAVLVGEKAIWGADFLCGWHDTANGVDPGWIGSEDFHTVCRLAGVDADAVIDAHQPERFMRMRRAASLFCRLTRGGSEGSLVPKH

Secondary structure (DSSP, 8-state):
-HHHHHHHHHHHHHHHHHHHHHHHHHHTSSTT-TTSHHHHHHHHHHT--HHHHHHH--HHHHHHHHHHHHHHHHHHHSS---------

pLDDT: mean 71.32, std 18.27, range [37.03, 93.56]

Nearest PDB structures (foldseek):
  5x8r-assembly1_t  TM=4.203E-01  e=6.499E+00  Spinacia oleracea
  2y39-assembly1_A  TM=3.471E-01  e=8.470E+00  Cupriavidus metallidurans CH34

Solvent-accessible surface area (backbone atoms only — not comparable to full-atom values): 5184 Å² total; per-residue (Å²): 113,71,74,57,56,52,56,51,52,51,22,50,52,28,44,50,52,47,52,49,53,52,49,33,30,72,73,57,76,39,66,71,44,78,88,31,72,65,43,48,49,36,21,59,55,31,73,45,62,51,66,64,48,50,71,69,54,49,65,72,58,52,54,48,49,53,53,50,53,55,48,49,52,46,66,72,67,70,77,85,90,82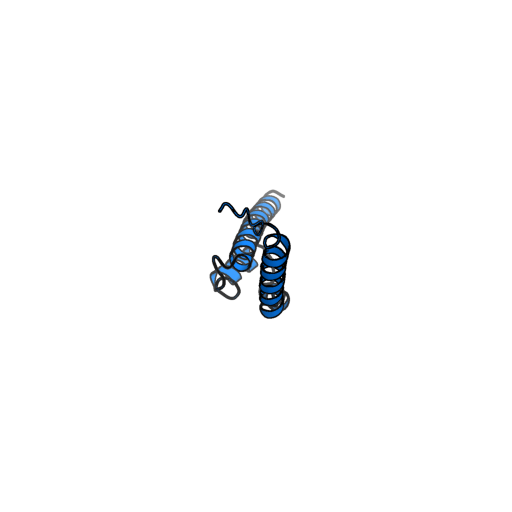,80,87,78,89,78,134

Foldseek 3Di:
DVVVVVLVVQLVVLVVVLVVVVVCCLVVVPVPLLPDPVNVVSCVRNVHDSVVVVVVDDVVVSVVVVVVVVVVVCVVPVPDDDDDDDDD